Protein AF-A0A1B6HMA3-F1 (afdb_monomer_lite)

Radius of gyration: 17.43 Å; chains: 1; bounding box: 38×42×43 Å

Sequence (123 aa):
MFNYEGRFSYNYNIGTNIPYGVSHHDDLIYLLFNSGRFPLFNQTDPEADTVRRMTSLYARFATTGHPFPQESSIKWTPITKDCLNFLNISNVFLMKKGLPYPRRMQVWETQLPLDQPYRQLNY

pLDDT: mean 89.35, std 12.36, range [37.69, 97.56]

Foldseek 3Di:
DEFADFQDDPADDPPDSHHPGHDPCRLVVLADDDPVGDDDDDPPGPCNVVSVLSNQQVVCCVVPVASDDPPDPDGQDDAALVWRWDWYHYNDTDIDTDDDPVVVVVVVCVVDVDPDVSVPPDD

Structure (mmCIF, N/CA/C/O backbone):
data_AF-A0A1B6HMA3-F1
#
_entry.id   AF-A0A1B6HMA3-F1
#
loop_
_atom_site.group_PDB
_atom_site.id
_atom_site.type_symbol
_atom_site.label_atom_id
_atom_site.label_alt_id
_atom_site.label_comp_id
_atom_site.label_asym_id
_atom_site.label_entity_id
_atom_site.label_seq_id
_atom_site.pdbx_PDB_ins_code
_atom_site.Cartn_x
_atom_site.Cartn_y
_atom_site.Cartn_z
_atom_site.occupancy
_atom_site.B_iso_or_equiv
_atom_site.auth_seq_id
_atom_site.auth_comp_id
_atom_site.auth_asym_id
_atom_site.auth_atom_id
_atom_site.pdbx_PDB_model_num
ATOM 1 N N . MET A 1 1 ? -5.552 -3.034 3.154 1.00 91.56 1 MET A N 1
ATOM 2 C CA . MET A 1 1 ? -5.231 -4.119 2.206 1.00 91.56 1 MET A CA 1
ATOM 3 C C . MET A 1 1 ? -4.580 -3.512 0.980 1.00 91.56 1 MET A C 1
ATOM 5 O O . MET A 1 1 ? -5.187 -2.635 0.365 1.00 91.56 1 MET A O 1
ATOM 9 N N . PHE A 1 2 ? -3.365 -3.946 0.662 1.00 95.69 2 PHE A N 1
ATOM 10 C CA . PHE A 1 2 ? -2.653 -3.537 -0.544 1.00 95.69 2 PHE A CA 1
ATOM 11 C C . PHE A 1 2 ? -3.083 -4.419 -1.723 1.00 95.69 2 PHE A C 1
ATOM 13 O O . PHE A 1 2 ? -3.115 -5.633 -1.586 1.00 95.69 2 PHE A O 1
ATOM 20 N N . ASN A 1 3 ? -3.492 -3.794 -2.826 1.00 96.50 3 ASN A N 1
ATOM 21 C CA . ASN A 1 3 ? -4.091 -4.405 -4.020 1.00 96.50 3 ASN A CA 1
ATOM 22 C C .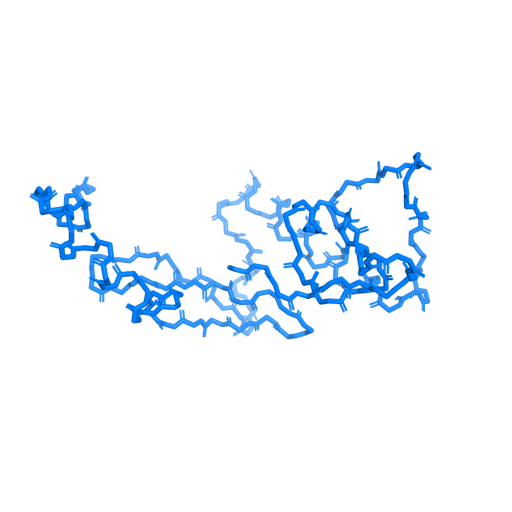 ASN A 1 3 ? -3.692 -3.639 -5.301 1.00 96.50 3 ASN A C 1
ATOM 24 O O . ASN A 1 3 ? -4.399 -3.697 -6.306 1.00 96.50 3 ASN A O 1
ATOM 28 N N . TYR A 1 4 ? -2.620 -2.845 -5.262 1.00 96.81 4 TYR A N 1
ATOM 29 C CA . TYR A 1 4 ? -2.092 -2.201 -6.460 1.00 96.81 4 TYR A CA 1
ATOM 30 C C . TYR A 1 4 ? -1.152 -3.175 -7.166 1.00 96.81 4 TYR A C 1
ATOM 32 O O . TYR A 1 4 ? -0.144 -3.591 -6.600 1.00 96.81 4 TYR A O 1
ATOM 40 N N . GLU A 1 5 ? -1.503 -3.530 -8.395 1.00 95.56 5 GLU A N 1
ATOM 41 C CA . GLU A 1 5 ? -0.702 -4.385 -9.262 1.00 95.56 5 GLU A CA 1
ATOM 42 C C . GLU A 1 5 ? 0.087 -3.493 -10.223 1.00 95.56 5 GLU A C 1
ATOM 44 O O . GLU A 1 5 ? -0.456 -2.973 -11.198 1.00 95.56 5 GLU A O 1
ATOM 49 N N . GLY A 1 6 ? 1.351 -3.241 -9.883 1.00 94.00 6 GLY A N 1
ATOM 50 C CA . GLY A 1 6 ? 2.284 -2.549 -10.770 1.00 94.00 6 GLY A CA 1
ATOM 51 C C . GLY A 1 6 ? 3.010 -3.521 -11.694 1.00 94.00 6 GLY A C 1
ATOM 52 O O . GLY A 1 6 ? 2.767 -4.727 -11.681 1.00 94.00 6 GLY A O 1
ATOM 53 N N . ARG A 1 7 ? 3.955 -3.004 -12.484 1.00 94.75 7 ARG A N 1
ATOM 54 C CA . ARG A 1 7 ? 4.717 -3.827 -13.441 1.00 94.75 7 ARG A CA 1
ATOM 55 C C . ARG A 1 7 ? 5.693 -4.808 -12.782 1.00 94.75 7 ARG A C 1
ATOM 57 O O . ARG A 1 7 ? 6.197 -5.701 -13.455 1.00 94.75 7 ARG A O 1
ATOM 64 N N . PHE A 1 8 ? 5.978 -4.631 -11.493 1.00 95.69 8 PHE A N 1
ATOM 65 C CA . PHE A 1 8 ? 6.989 -5.380 -10.754 1.00 95.69 8 PHE A CA 1
ATOM 66 C C . PHE A 1 8 ? 6.375 -6.094 -9.551 1.00 95.69 8 PHE A C 1
ATOM 68 O O . PHE A 1 8 ? 5.490 -5.559 -8.884 1.00 95.69 8 PHE A O 1
ATOM 75 N N . SER A 1 9 ? 6.900 -7.280 -9.250 1.00 96.44 9 SER A N 1
ATOM 76 C CA . SER A 1 9 ? 6.540 -8.070 -8.073 1.00 96.44 9 SER A CA 1
ATOM 77 C C . SER A 1 9 ? 7.766 -8.788 -7.504 1.00 96.44 9 SER A C 1
ATOM 79 O O . SER A 1 9 ? 8.780 -8.988 -8.179 1.00 96.44 9 SER A O 1
ATOM 81 N N . TYR A 1 10 ? 7.687 -9.198 -6.245 1.00 95.31 10 TYR A N 1
ATOM 82 C CA . TYR A 1 10 ? 8.584 -10.178 -5.654 1.00 95.31 10 TYR A CA 1
ATOM 83 C C . TYR A 1 10 ? 8.302 -11.599 -6.159 1.00 95.31 10 TYR A C 1
ATOM 85 O O . TYR A 1 10 ? 9.203 -12.435 -6.072 1.00 95.31 10 TYR A O 1
ATOM 93 N N . ASN A 1 11 ? 7.110 -11.872 -6.705 1.00 95.62 11 ASN A N 1
ATOM 94 C CA . ASN A 1 11 ? 6.685 -13.203 -7.137 1.00 95.62 11 ASN A CA 1
ATOM 95 C C . ASN A 1 11 ? 6.107 -13.191 -8.563 1.00 95.62 11 ASN A C 1
ATOM 97 O O . ASN A 1 11 ? 5.155 -12.476 -8.874 1.00 95.62 11 ASN A O 1
ATOM 101 N N . TYR A 1 12 ? 6.661 -14.044 -9.425 1.00 95.75 12 TYR A N 1
ATOM 102 C CA . TYR A 1 12 ? 6.255 -14.193 -10.825 1.00 95.75 12 TYR A CA 1
ATOM 103 C C . TYR A 1 12 ? 5.775 -15.616 -11.098 1.00 95.75 12 TYR A C 1
ATOM 105 O O . TYR A 1 12 ? 6.179 -16.562 -10.416 1.00 95.75 12 TYR A O 1
ATOM 113 N N . ASN A 1 13 ? 4.938 -15.777 -12.123 1.00 94.25 13 ASN A N 1
ATOM 114 C CA . ASN A 1 13 ? 4.556 -17.099 -12.610 1.00 94.25 13 ASN A CA 1
ATOM 115 C C . ASN A 1 13 ? 5.795 -17.860 -13.109 1.00 94.25 13 ASN A C 1
ATOM 117 O O . ASN A 1 13 ? 6.609 -17.307 -13.854 1.00 94.25 13 ASN A O 1
ATOM 121 N N . ILE A 1 14 ? 5.916 -19.134 -12.720 1.00 94.25 14 ILE A N 1
ATOM 122 C CA . ILE A 1 14 ? 7.073 -19.987 -13.032 1.00 94.25 14 ILE A CA 1
ATOM 123 C C . ILE A 1 14 ? 7.336 -19.990 -14.544 1.00 94.25 14 ILE A C 1
ATOM 125 O O . ILE A 1 14 ? 6.445 -20.284 -15.336 1.00 94.25 14 ILE A O 1
ATOM 129 N N . GLY A 1 15 ? 8.575 -19.676 -14.933 1.00 94.06 15 GLY A N 1
ATOM 130 C CA . GLY A 1 15 ? 8.999 -19.647 -16.336 1.00 94.06 15 GLY A CA 1
ATOM 131 C C . GLY A 1 15 ? 8.580 -18.397 -17.116 1.00 94.06 15 GLY A C 1
ATOM 132 O O . GLY A 1 15 ? 8.739 -18.373 -18.333 1.00 94.06 15 GLY A O 1
ATOM 133 N N . THR A 1 16 ? 8.058 -17.358 -16.454 1.00 93.94 16 THR A N 1
ATOM 134 C CA . THR A 1 16 ? 7.625 -16.110 -17.104 1.00 93.94 16 THR A CA 1
ATOM 135 C C . THR A 1 16 ? 8.067 -14.871 -16.318 1.00 93.94 16 THR A C 1
ATOM 137 O O . THR A 1 16 ? 8.421 -14.964 -15.146 1.00 93.94 16 THR A O 1
ATOM 140 N N . ASN A 1 17 ? 7.954 -13.695 -16.943 1.00 90.00 17 ASN A N 1
ATOM 141 C CA . ASN A 1 17 ? 8.077 -12.392 -16.275 1.00 90.00 17 ASN A CA 1
ATOM 142 C C . ASN A 1 17 ? 6.707 -11.759 -15.973 1.00 90.00 17 ASN A C 1
ATOM 144 O O . ASN A 1 17 ? 6.593 -10.541 -15.866 1.00 90.00 17 ASN A O 1
ATOM 148 N N . ILE A 1 18 ? 5.651 -12.569 -15.871 1.00 92.38 18 ILE A N 1
ATOM 149 C CA . ILE A 1 18 ? 4.300 -12.094 -15.559 1.00 92.38 18 ILE A CA 1
ATOM 150 C C . ILE A 1 18 ? 4.109 -12.177 -14.039 1.00 92.38 18 ILE A C 1
ATOM 152 O O . ILE A 1 18 ? 4.235 -13.283 -13.495 1.00 92.38 18 ILE A O 1
ATOM 156 N N . PRO A 1 19 ? 3.829 -11.056 -13.340 1.00 94.25 19 PRO A N 1
ATOM 157 C CA . PRO A 1 19 ? 3.517 -11.075 -11.913 1.00 94.25 19 PRO A CA 1
ATOM 158 C C . PRO A 1 19 ? 2.415 -12.088 -11.590 1.00 94.25 19 PRO A C 1
ATOM 160 O O . PRO A 1 19 ? 1.455 -12.235 -12.345 1.00 94.25 19 PRO A O 1
ATOM 163 N N . TYR A 1 20 ? 2.536 -12.796 -10.465 1.00 93.44 20 TYR A N 1
ATOM 164 C CA . TYR A 1 20 ? 1.484 -13.724 -10.017 1.00 93.44 20 TYR A CA 1
ATOM 165 C C . TYR A 1 20 ? 0.199 -12.986 -9.579 1.00 93.44 20 TYR A C 1
ATOM 167 O O . TYR A 1 20 ? -0.882 -13.563 -9.489 1.00 93.44 20 TYR A O 1
ATOM 175 N N . GLY A 1 21 ? 0.339 -11.696 -9.289 1.00 93.69 21 GLY A N 1
ATOM 176 C CA . GLY A 1 21 ? -0.633 -10.831 -8.641 1.00 93.69 21 GLY A CA 1
ATOM 177 C C . GLY A 1 21 ? 0.040 -10.119 -7.471 1.00 93.69 21 GLY A C 1
ATOM 178 O O . GLY A 1 21 ? 1.245 -10.265 -7.249 1.00 93.69 21 GLY A O 1
ATOM 179 N N . VAL A 1 22 ? -0.741 -9.372 -6.692 1.00 96.44 22 VAL A N 1
ATOM 180 C CA . VAL A 1 22 ? -0.219 -8.639 -5.532 1.00 96.44 22 VAL A CA 1
ATOM 181 C C . VAL A 1 22 ? 0.209 -9.616 -4.443 1.00 96.44 22 VAL A C 1
ATOM 183 O O . VAL A 1 22 ? -0.619 -10.235 -3.770 1.00 96.44 22 VAL A O 1
ATOM 186 N N . SER A 1 23 ? 1.518 -9.756 -4.292 1.00 95.50 23 SER A N 1
ATOM 187 C CA . SER A 1 23 ? 2.146 -10.769 -3.458 1.00 95.50 23 SER A CA 1
ATOM 188 C C . SER A 1 23 ? 2.773 -10.168 -2.203 1.00 95.50 23 SER A C 1
ATOM 190 O O . SER A 1 23 ? 2.871 -8.951 -2.033 1.00 95.50 23 SER A O 1
ATOM 192 N N . HIS A 1 24 ? 3.193 -11.038 -1.284 1.00 95.31 24 HIS A N 1
ATOM 193 C CA . HIS A 1 24 ? 3.887 -10.604 -0.077 1.00 95.31 24 HIS A CA 1
ATOM 194 C C . HIS A 1 24 ? 5.140 -9.789 -0.434 1.00 95.31 24 HIS A C 1
ATOM 196 O O . HIS A 1 24 ? 5.904 -10.198 -1.309 1.00 95.31 24 HIS A O 1
ATOM 202 N N . HIS A 1 25 ? 5.326 -8.663 0.265 1.00 96.00 25 HIS A N 1
ATOM 203 C CA . HIS A 1 25 ? 6.367 -7.646 0.064 1.00 96.00 25 HIS A CA 1
ATOM 204 C C . HIS A 1 25 ? 6.209 -6.719 -1.151 1.00 96.00 25 HIS A C 1
ATOM 206 O O . HIS A 1 25 ? 6.990 -5.774 -1.270 1.00 96.00 25 HIS A O 1
ATOM 212 N N . ASP A 1 26 ? 5.219 -6.910 -2.029 1.00 97.56 26 ASP A N 1
ATOM 213 C CA . ASP A 1 26 ? 5.048 -6.031 -3.199 1.00 97.56 26 ASP A CA 1
ATOM 214 C C . ASP A 1 26 ? 4.735 -4.581 -2.812 1.00 97.56 26 ASP A C 1
ATOM 216 O O . ASP A 1 26 ? 5.096 -3.654 -3.530 1.00 97.56 26 ASP A O 1
ATOM 220 N N . ASP A 1 27 ? 4.130 -4.356 -1.649 1.00 97.19 27 ASP A N 1
ATOM 221 C CA . ASP A 1 27 ? 3.889 -3.025 -1.098 1.00 97.19 27 ASP A CA 1
ATOM 222 C C . ASP A 1 27 ? 5.188 -2.256 -0.802 1.00 97.19 27 ASP A C 1
ATOM 224 O O . ASP A 1 27 ? 5.233 -1.034 -0.972 1.00 97.19 27 ASP A O 1
ATOM 228 N N . LEU A 1 28 ? 6.267 -2.961 -0.437 1.00 97.25 28 LEU A N 1
ATOM 229 C CA . LEU A 1 28 ? 7.569 -2.353 -0.149 1.00 97.25 28 LEU A CA 1
ATOM 230 C C . LEU A 1 28 ? 8.208 -1.719 -1.385 1.00 97.25 28 LEU A C 1
ATOM 232 O O . LEU A 1 28 ? 8.950 -0.750 -1.238 1.00 97.25 28 LEU A O 1
ATOM 236 N N . ILE A 1 29 ? 7.889 -2.212 -2.588 1.00 97.38 29 ILE A N 1
ATOM 237 C CA . ILE A 1 29 ? 8.385 -1.670 -3.866 1.00 97.38 29 ILE A CA 1
ATOM 238 C C . ILE A 1 29 ? 8.039 -0.178 -4.000 1.00 97.38 29 ILE A C 1
ATOM 240 O O . ILE A 1 29 ? 8.787 0.592 -4.597 1.00 97.38 29 ILE A O 1
ATOM 244 N N . TYR A 1 30 ? 6.921 0.245 -3.403 1.00 97.44 30 TYR A N 1
ATOM 245 C CA . TYR A 1 30 ? 6.401 1.612 -3.491 1.00 97.44 30 TYR A CA 1
ATOM 246 C C . TYR A 1 30 ? 6.715 2.469 -2.261 1.00 97.44 30 TYR A C 1
ATOM 248 O O . TYR A 1 30 ? 6.299 3.628 -2.203 1.00 97.44 30 TYR A O 1
ATOM 256 N N . LEU A 1 31 ? 7.415 1.904 -1.274 1.00 96.81 31 LEU A N 1
ATOM 257 C CA . LEU A 1 31 ? 7.782 2.578 -0.029 1.00 96.81 31 LEU A CA 1
ATOM 258 C C . LEU A 1 31 ? 9.298 2.741 0.117 1.00 96.81 31 LEU A C 1
ATOM 260 O O . LEU A 1 31 ? 9.751 3.766 0.621 1.00 96.81 31 LEU A O 1
ATOM 264 N N . LEU A 1 32 ? 10.076 1.747 -0.321 1.00 95.62 32 LEU A N 1
ATOM 265 C CA . LEU A 1 32 ? 11.522 1.675 -0.140 1.00 95.62 32 LEU A CA 1
ATOM 266 C C . LEU A 1 32 ? 12.208 1.367 -1.471 1.00 95.62 32 LEU A C 1
ATOM 268 O O . LEU A 1 32 ? 11.844 0.427 -2.176 1.00 95.62 32 LEU A O 1
ATOM 272 N N . PHE A 1 33 ? 13.251 2.129 -1.796 1.00 94.75 33 PHE A N 1
ATOM 273 C CA . PHE A 1 33 ? 14.056 1.856 -2.981 1.00 94.75 33 PHE A CA 1
ATOM 274 C C . PHE A 1 33 ? 15.001 0.670 -2.735 1.00 94.75 33 PHE A C 1
ATOM 276 O O . PHE A 1 33 ? 15.853 0.720 -1.849 1.00 94.75 33 PHE A O 1
ATOM 283 N N . ASN A 1 34 ? 14.868 -0.381 -3.547 1.00 94.31 34 ASN A N 1
ATOM 284 C CA . ASN A 1 34 ? 15.757 -1.542 -3.557 1.00 94.31 34 ASN A CA 1
ATOM 285 C C . ASN A 1 34 ? 16.410 -1.689 -4.937 1.00 94.31 34 ASN A C 1
ATOM 287 O O . ASN A 1 34 ? 15.892 -2.388 -5.812 1.00 94.31 34 ASN A O 1
ATOM 291 N N . SER A 1 35 ? 17.569 -1.051 -5.106 1.00 94.06 35 SER A N 1
ATOM 292 C CA . SER A 1 35 ? 18.329 -1.041 -6.363 1.00 94.06 35 SER A CA 1
ATOM 293 C C . SER A 1 35 ? 18.772 -2.425 -6.840 1.00 94.06 35 SER A C 1
ATOM 295 O O . SER A 1 35 ? 19.004 -2.611 -8.030 1.00 94.06 35 SER A O 1
ATOM 297 N N . GLY A 1 36 ? 18.882 -3.405 -5.937 1.00 94.94 36 GLY A N 1
ATOM 298 C CA . GLY A 1 36 ? 19.278 -4.769 -6.286 1.00 94.94 36 GLY A CA 1
ATOM 299 C C . GLY A 1 36 ? 18.177 -5.576 -6.975 1.00 94.94 36 GLY A C 1
ATOM 300 O O . GLY A 1 36 ? 18.465 -6.642 -7.514 1.00 94.94 36 GLY A O 1
ATOM 301 N N . ARG A 1 37 ? 16.921 -5.107 -6.948 1.00 93.56 37 ARG A N 1
ATOM 302 C CA . ARG A 1 37 ? 15.770 -5.875 -7.450 1.00 93.56 37 ARG A CA 1
ATOM 303 C C . ARG A 1 37 ? 14.815 -5.078 -8.334 1.00 93.56 37 ARG A C 1
ATOM 305 O O . ARG A 1 37 ? 14.193 -5.672 -9.209 1.00 93.56 37 ARG A O 1
ATOM 312 N N . PHE A 1 38 ? 14.692 -3.769 -8.125 1.00 95.56 38 PHE A N 1
ATOM 313 C CA . PHE A 1 38 ? 13.723 -2.932 -8.832 1.00 95.56 38 PHE A CA 1
ATOM 314 C C . PHE A 1 38 ? 14.354 -1.625 -9.318 1.00 95.56 38 PHE A C 1
ATOM 316 O O . PHE A 1 38 ? 15.278 -1.111 -8.680 1.00 95.56 38 PHE A O 1
ATOM 323 N N . PRO A 1 39 ? 13.865 -1.068 -10.441 1.00 94.88 39 PRO A N 1
ATOM 324 C CA . PRO A 1 39 ? 14.338 0.220 -10.919 1.00 94.88 39 PRO A CA 1
ATOM 325 C C . PRO A 1 39 ? 13.908 1.349 -9.979 1.00 94.88 39 PRO A C 1
ATOM 327 O O . PRO A 1 39 ? 12.931 1.242 -9.236 1.00 94.88 39 PRO A O 1
ATOM 330 N N . LEU A 1 40 ? 14.624 2.469 -10.054 1.00 95.62 40 LEU A N 1
ATOM 331 C CA . LEU A 1 40 ? 14.144 3.718 -9.481 1.00 95.62 40 LEU A CA 1
ATOM 332 C C . LEU A 1 40 ? 13.041 4.277 -10.387 1.00 95.62 40 LEU A C 1
ATOM 334 O O . LEU A 1 40 ? 13.304 4.579 -11.551 1.00 95.62 40 LEU A O 1
ATOM 338 N N . PHE A 1 41 ? 11.829 4.428 -9.855 1.00 96.62 41 PHE A N 1
ATOM 339 C CA . PHE A 1 41 ? 10.724 5.027 -10.600 1.00 96.62 41 PHE A CA 1
ATOM 340 C C . PHE A 1 41 ? 10.925 6.529 -10.785 1.00 96.62 41 PHE A C 1
ATOM 342 O O . PHE A 1 41 ? 11.315 7.244 -9.859 1.00 96.62 41 PHE A O 1
ATOM 349 N N . ASN A 1 42 ? 10.605 7.012 -11.977 1.00 96.38 42 ASN A N 1
ATOM 350 C CA . ASN A 1 42 ? 10.585 8.425 -12.315 1.00 96.38 42 ASN A CA 1
ATOM 351 C C . ASN A 1 42 ? 9.135 8.925 -12.488 1.00 96.38 42 ASN A C 1
ATOM 353 O O . ASN A 1 42 ? 8.175 8.179 -12.324 1.00 96.38 42 ASN A O 1
ATOM 357 N N . GLN A 1 43 ? 8.960 10.213 -12.788 1.00 96.38 43 GLN A N 1
ATOM 358 C CA . GLN A 1 43 ? 7.635 10.845 -12.835 1.00 96.38 43 GLN A CA 1
ATOM 359 C C . GLN A 1 43 ? 6.732 10.358 -13.979 1.00 96.38 43 GLN A C 1
ATOM 361 O O . GLN A 1 43 ? 5.521 10.542 -13.887 1.00 96.38 43 GLN A O 1
ATOM 366 N N . THR A 1 44 ? 7.294 9.774 -15.040 1.00 97.00 44 THR A N 1
ATOM 367 C CA . THR A 1 44 ? 6.532 9.258 -16.187 1.00 97.00 44 THR A CA 1
ATOM 368 C C . THR A 1 44 ? 6.140 7.792 -16.026 1.00 97.00 44 THR A C 1
ATOM 370 O O . THR A 1 44 ? 5.345 7.286 -16.817 1.00 97.00 44 THR A O 1
ATOM 373 N N . ASP A 1 45 ? 6.655 7.111 -14.998 1.00 97.19 45 ASP A N 1
ATOM 374 C CA . ASP A 1 45 ? 6.282 5.733 -14.707 1.00 97.19 45 ASP A CA 1
ATOM 375 C C . ASP A 1 45 ? 4.844 5.648 -14.162 1.00 97.19 45 ASP A C 1
ATOM 377 O O . ASP A 1 45 ? 4.443 6.473 -13.334 1.00 97.19 45 ASP A O 1
ATOM 381 N N . PRO A 1 46 ? 4.065 4.615 -14.540 1.00 95.56 46 PRO A N 1
ATOM 382 C CA . PRO A 1 46 ? 2.715 4.414 -14.011 1.00 95.56 46 PRO A CA 1
ATOM 383 C C . PRO A 1 46 ? 2.692 4.194 -12.487 1.00 95.56 46 PRO A C 1
ATOM 385 O O . PRO A 1 46 ? 1.671 4.425 -11.837 1.00 95.56 46 PRO A O 1
ATOM 388 N N . GLU A 1 47 ? 3.813 3.780 -11.893 1.00 96.44 47 GLU A N 1
ATOM 389 C CA . GLU A 1 47 ? 3.976 3.602 -10.450 1.00 96.44 47 GLU A CA 1
ATOM 390 C C . GLU A 1 47 ? 4.161 4.925 -9.688 1.00 96.44 47 GLU A C 1
ATOM 392 O O . GLU A 1 47 ? 3.977 4.950 -8.468 1.00 96.44 47 GLU A O 1
ATOM 397 N N . ALA A 1 48 ? 4.482 6.034 -10.369 1.00 96.12 48 ALA A N 1
ATOM 398 C CA . ALA A 1 48 ? 4.839 7.306 -9.735 1.00 96.12 48 ALA A CA 1
ATOM 399 C C . ALA A 1 48 ? 3.753 7.830 -8.782 1.00 96.12 48 ALA A C 1
ATOM 401 O O . ALA A 1 48 ? 4.052 8.3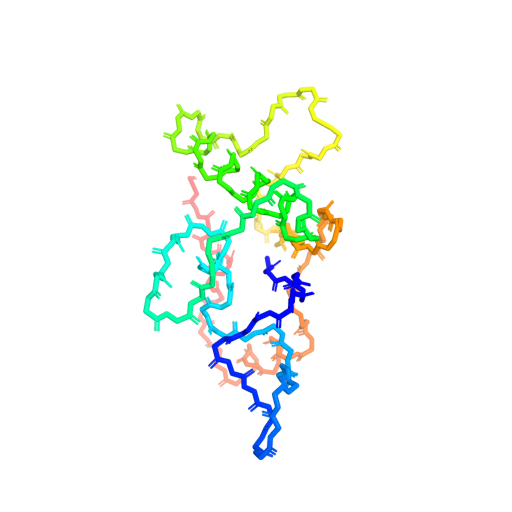19 -7.688 1.00 96.12 48 ALA A O 1
ATOM 402 N N . ASP A 1 49 ? 2.481 7.706 -9.172 1.00 95.38 49 ASP A N 1
ATOM 403 C CA . ASP A 1 49 ? 1.346 8.084 -8.327 1.00 95.38 49 ASP A CA 1
ATOM 404 C C . ASP A 1 49 ? 1.224 7.186 -7.093 1.00 95.38 49 ASP A C 1
ATOM 406 O O . ASP A 1 49 ? 0.904 7.657 -6.001 1.00 95.38 49 ASP A O 1
ATOM 410 N N . THR A 1 50 ? 1.471 5.884 -7.228 1.00 96.25 50 THR A N 1
ATOM 411 C CA . THR A 1 50 ? 1.421 4.953 -6.094 1.00 96.25 50 THR A CA 1
ATOM 412 C C . THR A 1 50 ? 2.576 5.199 -5.131 1.00 96.25 50 THR A C 1
ATOM 414 O O . THR A 1 50 ? 2.322 5.291 -3.932 1.00 96.25 50 THR A O 1
ATOM 417 N N . VAL A 1 51 ? 3.797 5.423 -5.628 1.00 97.00 51 VAL A N 1
ATOM 418 C CA . VAL A 1 51 ? 4.957 5.805 -4.803 1.00 97.00 51 VAL A CA 1
ATOM 419 C C . VAL A 1 51 ? 4.664 7.083 -4.017 1.00 97.00 51 VAL A C 1
ATOM 421 O O . VAL A 1 51 ? 4.816 7.109 -2.794 1.00 97.00 51 VAL A O 1
ATOM 424 N N . ARG A 1 52 ? 4.171 8.139 -4.682 1.00 96.12 52 ARG A N 1
ATOM 425 C CA . ARG A 1 52 ? 3.825 9.405 -4.014 1.00 96.12 52 ARG A CA 1
ATOM 426 C C . ARG A 1 52 ? 2.747 9.219 -2.952 1.00 96.12 52 ARG A C 1
ATOM 428 O O . ARG A 1 52 ? 2.881 9.748 -1.850 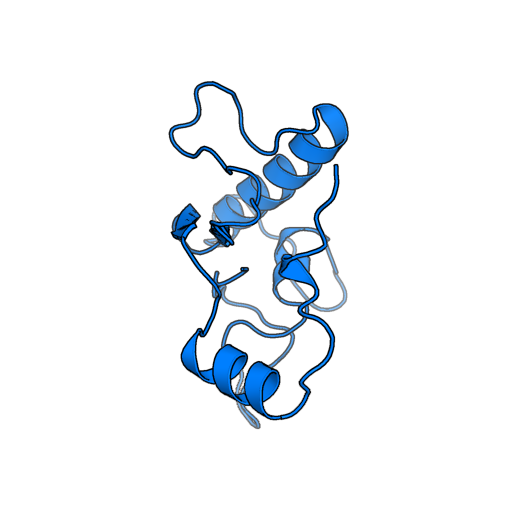1.00 96.12 52 ARG A O 1
ATOM 435 N N . ARG A 1 53 ? 1.689 8.463 -3.257 1.00 94.88 53 ARG A N 1
ATOM 436 C CA . ARG A 1 53 ? 0.589 8.216 -2.313 1.00 94.88 53 ARG A CA 1
ATOM 437 C C . ARG A 1 53 ? 1.035 7.384 -1.114 1.00 94.88 53 ARG A C 1
ATOM 439 O O . ARG A 1 53 ? 0.705 7.755 0.007 1.00 94.88 53 ARG A O 1
ATOM 446 N N . MET A 1 54 ? 1.788 6.305 -1.330 1.00 96.69 54 MET A N 1
ATOM 447 C CA . MET A 1 54 ? 2.281 5.425 -0.265 1.00 96.69 54 MET A CA 1
ATOM 448 C C . MET A 1 54 ? 3.244 6.164 0.665 1.00 96.69 54 MET A C 1
ATOM 450 O O . MET A 1 54 ? 3.019 6.204 1.872 1.00 96.69 54 MET A O 1
ATOM 454 N N . THR A 1 55 ? 4.265 6.824 0.117 1.00 97.00 55 THR A N 1
ATOM 455 C CA . THR A 1 55 ? 5.243 7.572 0.926 1.00 97.00 55 THR A CA 1
ATOM 456 C C . THR A 1 55 ? 4.593 8.722 1.699 1.00 97.00 55 THR A C 1
ATOM 458 O O . THR A 1 55 ? 4.851 8.879 2.892 1.00 97.00 55 THR A O 1
ATOM 461 N N . SER A 1 56 ? 3.675 9.470 1.073 1.00 95.81 56 SER A N 1
ATOM 462 C CA . SER A 1 56 ? 2.921 10.535 1.749 1.00 95.81 56 SER A CA 1
ATOM 463 C C . SER A 1 56 ? 2.042 9.992 2.872 1.00 95.81 56 SER A C 1
ATOM 465 O O . SER A 1 56 ? 2.024 10.557 3.961 1.00 95.81 56 SER A O 1
ATOM 467 N N . LEU A 1 57 ? 1.329 8.890 2.631 1.00 95.50 57 LEU A N 1
ATOM 468 C CA . LEU A 1 57 ? 0.477 8.241 3.626 1.00 95.50 57 LEU A CA 1
ATOM 469 C C . LEU A 1 57 ? 1.281 7.842 4.870 1.00 95.50 57 LEU A C 1
ATOM 471 O O . LEU A 1 57 ? 0.878 8.176 5.986 1.00 95.50 57 LEU A O 1
ATOM 475 N N . TYR A 1 58 ? 2.431 7.186 4.687 1.00 96.62 58 TYR A N 1
ATOM 476 C CA . TYR A 1 58 ? 3.301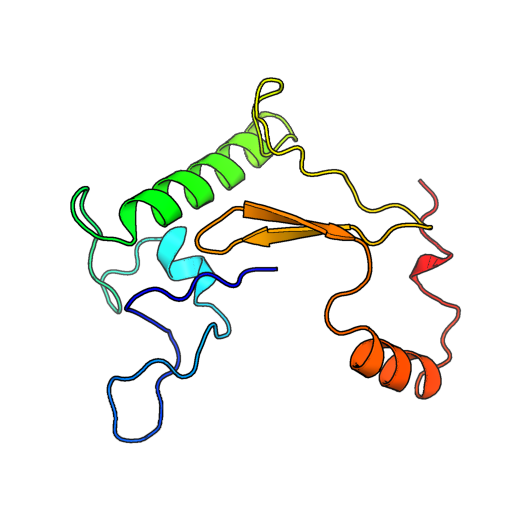 6.781 5.797 1.00 96.62 58 TYR A CA 1
ATOM 477 C C . TYR A 1 58 ? 3.891 7.989 6.532 1.00 96.62 58 TYR A C 1
ATOM 479 O O . TYR A 1 58 ? 3.812 8.056 7.758 1.00 96.62 58 TYR A O 1
ATOM 487 N N . ALA A 1 59 ? 4.429 8.970 5.801 1.00 97.19 59 ALA A N 1
ATOM 488 C CA . ALA A 1 59 ? 5.020 10.168 6.396 1.00 97.19 59 ALA A CA 1
ATOM 489 C C . ALA A 1 59 ? 3.998 10.978 7.208 1.00 97.19 59 ALA A C 1
ATOM 491 O O . ALA A 1 59 ? 4.291 11.447 8.308 1.00 97.19 59 ALA A O 1
ATOM 492 N N . ARG A 1 60 ? 2.771 11.122 6.698 1.00 95.88 60 ARG A N 1
ATOM 493 C CA . ARG A 1 60 ? 1.689 11.821 7.403 1.00 95.88 60 ARG A CA 1
ATOM 494 C C . ARG A 1 60 ? 1.238 11.085 8.653 1.00 95.88 60 ARG A C 1
ATOM 496 O O . ARG A 1 60 ? 1.044 11.720 9.688 1.00 95.88 60 ARG A O 1
ATOM 503 N N . PHE A 1 61 ? 1.103 9.764 8.582 1.00 96.12 61 PHE A N 1
ATOM 504 C CA . PHE A 1 61 ? 0.776 8.976 9.763 1.00 96.12 61 PHE A CA 1
ATOM 505 C C . PHE A 1 61 ? 1.863 9.109 10.835 1.00 96.12 61 PHE A C 1
ATOM 507 O O . PHE A 1 61 ? 1.544 9.403 11.982 1.00 96.12 61 PHE A O 1
ATOM 514 N N . ALA A 1 62 ? 3.137 9.002 10.450 1.00 97.12 62 ALA A N 1
ATOM 515 C CA . ALA A 1 62 ? 4.261 9.164 11.369 1.00 97.12 62 ALA A CA 1
ATOM 516 C C . ALA A 1 62 ? 4.313 10.555 12.027 1.00 97.12 62 ALA A C 1
ATOM 518 O O . ALA A 1 62 ? 4.729 10.673 13.174 1.00 97.12 62 ALA A O 1
ATOM 519 N N . THR A 1 63 ? 3.890 11.606 11.320 1.00 97.00 63 THR A N 1
ATOM 520 C CA . THR A 1 63 ? 3.965 12.992 11.816 1.00 97.00 63 THR A CA 1
ATOM 521 C C . THR A 1 63 ? 2.724 13.453 12.573 1.00 97.00 63 THR A C 1
ATOM 523 O O . THR A 1 63 ? 2.838 14.282 13.469 1.00 97.00 63 THR A O 1
ATOM 526 N N . THR A 1 64 ? 1.537 12.957 12.219 1.00 95.31 64 THR A N 1
ATOM 527 C CA . THR A 1 64 ? 0.259 13.504 12.718 1.00 95.31 64 THR A CA 1
ATOM 528 C C . THR A 1 64 ? -0.671 12.458 13.324 1.00 95.31 64 THR A C 1
ATOM 530 O O . THR A 1 64 ? -1.721 12.814 13.846 1.00 95.31 64 THR A O 1
ATOM 533 N N . GLY A 1 65 ? -0.356 11.167 13.192 1.00 93.00 65 GLY A N 1
ATOM 534 C CA . GLY A 1 65 ? -1.290 10.076 13.482 1.00 93.00 65 GLY A CA 1
ATOM 535 C C . GLY A 1 65 ? -2.424 9.933 12.455 1.00 93.00 65 GLY A C 1
ATOM 536 O O . GLY A 1 65 ? 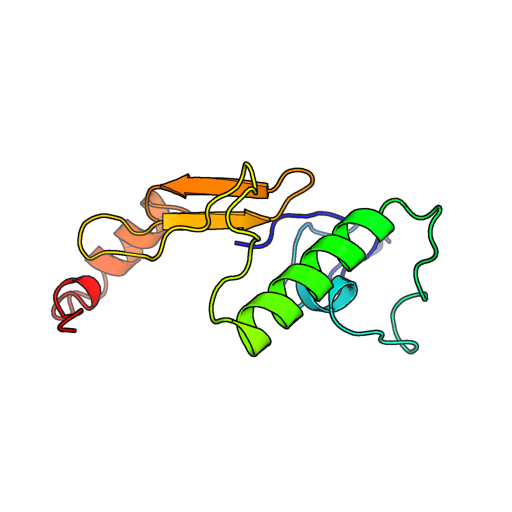-3.194 8.976 12.520 1.00 93.00 65 GLY A O 1
ATOM 537 N N . HIS A 1 66 ? -2.520 10.835 11.469 1.00 92.75 66 HIS A N 1
ATOM 538 C CA . HIS A 1 66 ? -3.561 10.834 10.446 1.00 92.75 66 HIS A CA 1
ATOM 539 C C . HIS A 1 66 ? -2.962 10.658 9.037 1.00 92.75 66 HIS A C 1
ATOM 541 O O . HIS A 1 66 ? -2.238 11.529 8.551 1.00 92.75 66 HIS A O 1
ATOM 547 N N . PRO A 1 67 ? -3.282 9.563 8.322 1.00 93.50 67 PRO A N 1
ATOM 548 C CA . PRO A 1 67 ? -2.660 9.253 7.030 1.00 93.50 67 PRO A CA 1
ATOM 549 C C . PRO A 1 67 ? -3.082 10.193 5.887 1.00 93.50 67 PRO A C 1
ATOM 551 O O . PRO A 1 67 ? -2.404 10.259 4.864 1.00 93.50 67 PRO A O 1
ATOM 554 N N . PHE A 1 68 ? -4.179 10.940 6.048 1.00 93.06 68 PHE A N 1
ATOM 555 C CA . PHE A 1 68 ? -4.716 11.859 5.040 1.00 93.06 68 PHE A CA 1
ATOM 556 C C . PHE A 1 68 ? -4.899 13.273 5.610 1.00 93.06 68 PHE A C 1
ATOM 558 O O . PHE A 1 68 ? -5.110 13.426 6.815 1.00 93.06 68 PHE A O 1
ATOM 565 N N . PRO A 1 69 ? -4.815 14.326 4.775 1.00 89.31 69 PRO A N 1
ATOM 566 C CA . PRO A 1 69 ? -5.269 15.665 5.148 1.00 89.31 69 PRO A CA 1
ATOM 567 C C . PRO A 1 69 ? -6.755 15.681 5.518 1.00 89.31 69 PRO A C 1
ATOM 569 O O . PRO A 1 69 ? -7.534 14.894 4.983 1.00 89.31 69 PRO A O 1
ATOM 572 N N . GLN A 1 70 ? -7.158 16.623 6.371 1.00 86.25 70 GLN A N 1
ATOM 573 C CA . GLN A 1 70 ? -8.555 16.772 6.796 1.00 86.25 70 GLN A CA 1
ATOM 574 C C . GLN A 1 70 ? -9.512 17.047 5.622 1.00 86.25 70 GLN A C 1
ATOM 576 O O . GLN A 1 70 ? -10.621 16.516 5.606 1.00 86.25 70 GLN A O 1
ATOM 581 N N . GLU A 1 71 ? -9.041 17.795 4.619 1.00 88.94 71 GLU A N 1
ATOM 582 C CA . GLU A 1 71 ? -9.775 18.134 3.389 1.00 88.94 71 GLU A CA 1
ATOM 583 C C . GLU A 1 71 ? -9.741 17.029 2.320 1.00 88.94 71 GLU A C 1
ATOM 585 O O . GLU A 1 71 ? -10.244 17.203 1.211 1.00 88.94 71 GLU A O 1
ATOM 590 N N . SER A 1 72 ? -9.116 15.882 2.606 1.00 87.81 72 SER A N 1
ATOM 591 C CA . SER A 1 72 ? -9.105 14.776 1.654 1.00 87.81 72 SER A CA 1
ATOM 592 C C . SER A 1 72 ? -10.506 14.188 1.496 1.00 87.81 72 SER A C 1
ATOM 594 O O . SER A 1 72 ? -11.219 13.950 2.473 1.00 87.81 72 SER A O 1
ATOM 596 N N . SER A 1 73 ? -10.868 13.855 0.256 1.00 87.38 73 SER A N 1
ATOM 597 C CA . SER A 1 73 ? -12.074 13.077 -0.041 1.00 87.38 73 SER A CA 1
ATOM 598 C C . SER A 1 73 ? -12.037 11.676 0.581 1.00 87.38 73 SER A C 1
ATOM 600 O O . SER A 1 73 ? -13.084 11.064 0.795 1.00 87.38 73 SER A O 1
ATOM 602 N N . ILE A 1 74 ? -10.843 11.166 0.902 1.00 88.19 74 ILE A N 1
ATOM 603 C CA . ILE A 1 74 ? -10.643 9.853 1.506 1.00 88.19 74 ILE A CA 1
ATOM 604 C C . ILE A 1 74 ? -10.364 10.026 2.992 1.00 88.19 74 ILE A C 1
ATOM 606 O O . ILE A 1 74 ? -9.332 10.557 3.398 1.00 88.19 74 ILE A O 1
ATOM 610 N N . LYS A 1 75 ? -11.270 9.500 3.816 1.00 88.31 75 LYS A N 1
ATOM 611 C CA . LYS A 1 75 ? -11.096 9.428 5.267 1.00 88.31 75 LYS A CA 1
ATOM 612 C C . LYS A 1 75 ? -10.831 7.989 5.669 1.00 88.31 75 LYS A C 1
ATOM 614 O O . LYS A 1 75 ? -11.738 7.161 5.628 1.00 88.31 75 LYS A O 1
ATOM 619 N N . TRP A 1 76 ? -9.596 7.686 6.062 1.00 90.44 76 TRP A N 1
ATOM 620 C CA . TRP A 1 76 ? -9.277 6.375 6.621 1.00 90.44 76 TRP A CA 1
ATOM 621 C C . TRP A 1 76 ? -9.774 6.299 8.060 1.00 90.44 76 TRP A C 1
ATOM 623 O O . TRP A 1 76 ? -9.098 6.714 8.997 1.00 90.44 76 TRP A O 1
ATOM 633 N N . THR A 1 77 ? -10.995 5.795 8.217 1.00 89.75 77 THR A N 1
ATOM 634 C CA . THR A 1 77 ? -11.619 5.632 9.528 1.00 89.75 77 THR A CA 1
ATOM 635 C C . THR A 1 77 ? -10.988 4.462 10.285 1.00 89.75 77 THR A C 1
ATOM 637 O O . THR A 1 77 ? -10.798 3.401 9.674 1.00 89.75 77 THR A O 1
ATOM 640 N N . PRO A 1 78 ? -10.722 4.608 11.594 1.00 89.44 78 PRO A N 1
ATOM 641 C CA . PRO A 1 78 ? -10.264 3.510 12.434 1.00 89.44 78 PRO A CA 1
ATOM 642 C C . PRO A 1 78 ? -11.219 2.312 12.425 1.00 89.44 78 PRO A C 1
ATOM 644 O O . PRO A 1 78 ? -12.407 2.419 12.098 1.00 89.44 78 PRO A O 1
ATOM 647 N N . ILE A 1 79 ? -10.674 1.163 12.809 1.00 90.31 79 ILE A N 1
ATOM 648 C CA . ILE A 1 79 ? -11.456 -0.031 13.116 1.00 90.31 79 ILE A CA 1
ATOM 649 C C . ILE A 1 79 ? -12.210 0.195 14.434 1.00 90.31 79 ILE A C 1
ATOM 651 O O . ILE A 1 79 ? -11.668 0.782 15.367 1.00 90.31 79 ILE A O 1
ATOM 655 N N . THR A 1 80 ? -13.447 -0.291 14.516 1.00 87.25 80 THR A N 1
ATOM 656 C CA . THR A 1 80 ? -14.234 -0.357 15.756 1.00 87.25 80 THR A CA 1
ATOM 657 C C . THR A 1 80 ? -14.667 -1.799 16.030 1.00 87.25 80 THR A C 1
ATOM 659 O O . THR A 1 80 ? -14.569 -2.647 15.141 1.00 87.25 80 THR A O 1
ATOM 662 N N . LYS A 1 81 ? -15.180 -2.081 17.238 1.00 82.69 81 LYS A N 1
ATOM 663 C CA . LYS A 1 81 ? -15.719 -3.409 17.608 1.00 82.69 81 LYS A CA 1
ATOM 664 C C . LYS A 1 81 ? -16.748 -3.926 16.599 1.00 82.69 81 LYS A C 1
ATOM 666 O O . LYS A 1 81 ? -16.722 -5.097 16.239 1.00 82.69 81 LYS A O 1
ATOM 671 N N . ASP A 1 82 ? -17.601 -3.032 16.109 1.00 83.00 82 ASP A N 1
ATOM 672 C CA . ASP A 1 82 ? -18.702 -3.381 15.206 1.00 83.00 82 ASP A CA 1
ATOM 673 C C . ASP A 1 82 ? -18.325 -3.254 13.724 1.00 83.00 82 ASP A C 1
ATOM 675 O O . ASP A 1 82 ? -19.059 -3.708 12.844 1.00 83.00 82 ASP A O 1
ATOM 679 N N . CYS A 1 83 ? -17.198 -2.604 13.412 1.00 82.94 83 CYS A N 1
ATOM 680 C CA . CYS A 1 83 ? -16.833 -2.285 12.040 1.00 82.94 83 CYS A CA 1
ATOM 681 C C . CYS A 1 83 ? -15.329 -2.419 11.788 1.00 82.94 83 CYS A C 1
ATOM 683 O O . CYS A 1 83 ? -14.529 -1.512 12.034 1.00 82.94 83 CYS A O 1
ATOM 685 N N . LEU A 1 84 ? -14.959 -3.555 11.198 1.00 87.81 84 LEU A N 1
ATOM 686 C CA . LEU A 1 84 ? -13.596 -3.865 10.772 1.00 87.81 84 LEU A CA 1
ATOM 687 C C . LEU A 1 84 ? -13.282 -3.182 9.431 1.00 87.81 84 LEU A C 1
ATOM 689 O O . LEU A 1 84 ? -13.162 -3.827 8.395 1.00 87.81 84 LEU A O 1
ATOM 693 N N . ASN A 1 85 ? -13.228 -1.850 9.440 1.00 91.19 85 ASN A N 1
ATOM 694 C CA . ASN A 1 85 ? -12.931 -1.042 8.259 1.00 91.19 85 ASN A CA 1
ATOM 695 C C . ASN A 1 85 ? -11.478 -1.202 7.809 1.00 91.19 85 ASN A C 1
ATOM 697 O O . ASN A 1 85 ? -10.563 -1.290 8.624 1.00 91.19 85 ASN A O 1
ATOM 701 N N . PHE A 1 86 ? -11.241 -1.139 6.503 1.00 93.12 86 PHE A N 1
ATOM 702 C CA . PHE A 1 86 ? -9.886 -1.087 5.970 1.00 93.12 86 PHE A CA 1
ATOM 703 C C . PHE A 1 86 ? -9.806 -0.241 4.705 1.00 93.12 86 PHE A C 1
ATOM 705 O O . PHE A 1 86 ? -10.737 -0.185 3.900 1.00 93.12 86 PHE A O 1
ATOM 712 N N . LEU A 1 87 ? -8.646 0.375 4.492 1.00 94.88 87 LEU A N 1
ATOM 713 C CA . LEU A 1 87 ? -8.345 1.036 3.233 1.00 94.88 87 LEU A CA 1
ATOM 714 C C . LEU A 1 87 ? -7.891 0.001 2.198 1.00 94.88 87 LEU A C 1
ATOM 716 O O . LEU A 1 87 ? -6.949 -0.764 2.425 1.00 94.88 87 LEU A O 1
ATOM 720 N N . ASN A 1 88 ? -8.569 -0.035 1.056 1.00 95.69 88 ASN A N 1
ATOM 721 C CA . ASN A 1 88 ? -8.159 -0.767 -0.133 1.00 95.69 88 ASN A CA 1
ATOM 722 C C . ASN A 1 88 ? -7.254 0.128 -0.981 1.00 95.69 88 ASN A C 1
ATOM 724 O O . ASN A 1 88 ? -7.733 1.062 -1.624 1.00 95.69 88 ASN A O 1
ATOM 728 N N . ILE A 1 89 ? -5.962 -0.176 -0.979 1.00 95.88 89 ILE A N 1
ATOM 729 C CA . ILE A 1 89 ? -4.924 0.563 -1.697 1.00 95.88 89 ILE A CA 1
ATOM 730 C C . ILE A 1 89 ? -4.754 -0.107 -3.060 1.00 95.88 89 ILE A C 1
ATOM 732 O O . ILE A 1 89 ? -4.097 -1.134 -3.160 1.00 95.88 89 ILE A O 1
ATOM 736 N N . SER A 1 90 ? -5.402 0.430 -4.090 1.00 94.75 90 SER A N 1
ATOM 737 C CA . SER A 1 90 ? -5.276 -0.029 -5.482 1.00 94.75 90 SER A CA 1
ATOM 738 C C . SER A 1 90 ? -4.969 1.168 -6.390 1.00 94.75 90 SER A C 1
ATOM 740 O O . SER A 1 90 ? -4.493 2.192 -5.900 1.00 94.75 90 SER A O 1
ATOM 742 N N . ASN A 1 91 ? -5.298 1.102 -7.685 1.00 92.12 91 ASN A N 1
ATOM 743 C CA . ASN A 1 91 ? -5.279 2.282 -8.563 1.00 92.12 91 ASN A CA 1
ATOM 744 C C . ASN A 1 91 ? -6.073 3.451 -7.967 1.00 92.12 91 ASN A C 1
ATOM 746 O O . ASN A 1 91 ? -5.650 4.603 -8.059 1.00 92.12 91 ASN A O 1
ATOM 750 N N . VAL A 1 92 ? -7.167 3.138 -7.268 1.00 90.75 92 VAL A N 1
ATOM 751 C CA . VAL A 1 92 ? -7.932 4.082 -6.454 1.00 90.75 92 VAL A CA 1
ATOM 752 C C . VAL A 1 92 ? -7.924 3.616 -5.001 1.00 90.75 92 VAL A C 1
ATOM 754 O O . VAL A 1 92 ? -8.040 2.421 -4.704 1.00 90.75 92 VAL A O 1
ATOM 757 N N . PHE A 1 93 ? -7.765 4.566 -4.086 1.00 92.50 93 PHE A N 1
ATOM 758 C CA . PHE A 1 93 ? -7.851 4.317 -2.654 1.00 92.50 93 PHE A CA 1
ATOM 759 C C . PHE A 1 93 ? -9.323 4.349 -2.252 1.00 92.50 93 PHE A C 1
ATOM 761 O O . PHE A 1 93 ? -10.011 5.338 -2.486 1.00 92.50 93 PHE A O 1
ATOM 768 N N . LEU A 1 94 ? -9.817 3.255 -1.679 1.00 94.00 94 LEU A N 1
ATOM 769 C CA . LEU A 1 94 ? -11.231 3.109 -1.335 1.00 94.00 94 LEU A CA 1
ATOM 770 C C . LEU A 1 94 ? -11.373 2.543 0.069 1.00 94.00 94 LEU A C 1
ATOM 772 O O . LEU A 1 94 ? -10.784 1.511 0.386 1.00 94.00 94 LEU A O 1
ATOM 776 N N . MET A 1 95 ? -12.187 3.183 0.903 1.00 94.12 95 MET A N 1
ATOM 777 C CA . MET A 1 95 ? -12.565 2.599 2.185 1.00 94.12 95 MET A CA 1
ATOM 778 C C . MET A 1 95 ? -13.535 1.446 1.966 1.00 94.12 95 MET A C 1
ATOM 780 O O . MET A 1 95 ? -14.566 1.599 1.313 1.00 94.12 95 MET A O 1
ATOM 784 N N . LYS A 1 96 ? -13.202 0.288 2.530 1.00 93.25 96 LYS A N 1
ATOM 785 C CA . LYS A 1 96 ? -14.061 -0.891 2.557 1.00 93.25 96 LYS A CA 1
ATOM 786 C C . LYS A 1 96 ? -14.474 -1.182 3.995 1.00 93.25 96 LYS A C 1
ATOM 788 O O . LYS A 1 96 ? -13.697 -0.977 4.927 1.00 93.25 96 LYS A O 1
ATOM 793 N N . LYS A 1 97 ? -15.714 -1.644 4.150 1.00 91.56 97 LYS A N 1
ATOM 794 C CA . LYS A 1 97 ? -16.291 -2.046 5.435 1.00 91.56 97 LYS A CA 1
ATOM 795 C C . LYS A 1 97 ? -16.264 -3.565 5.568 1.00 91.56 97 LYS A C 1
ATOM 797 O O . LYS A 1 97 ? -16.502 -4.269 4.586 1.00 91.56 97 LYS A O 1
ATOM 802 N N . GLY A 1 98 ? -16.051 -4.040 6.790 1.00 88.50 98 GLY A N 1
ATOM 803 C CA . GLY A 1 98 ? -16.046 -5.463 7.122 1.00 88.50 98 GLY A CA 1
ATOM 804 C C . GLY A 1 98 ? -14.732 -6.173 6.795 1.00 88.50 98 GLY A C 1
ATOM 805 O O . GLY A 1 98 ? -13.819 -5.605 6.201 1.00 88.50 98 GLY A O 1
ATOM 806 N N . LEU A 1 99 ? -14.642 -7.442 7.197 1.00 87.12 99 LEU A N 1
ATOM 807 C CA . LEU A 1 99 ? -13.428 -8.241 7.041 1.00 87.12 99 LEU A CA 1
ATOM 808 C C . LEU A 1 99 ? -13.040 -8.437 5.570 1.00 87.12 99 LEU A C 1
ATOM 810 O O . LEU A 1 99 ? -13.906 -8.719 4.733 1.00 87.12 99 LEU A O 1
ATOM 814 N N . PRO A 1 100 ? -11.737 -8.403 5.242 1.00 86.69 100 PRO A N 1
ATOM 815 C CA . PRO A 1 100 ? -11.278 -8.954 3.980 1.00 86.69 100 PRO A CA 1
ATOM 816 C C . PRO A 1 100 ? -11.577 -10.461 3.948 1.00 86.69 100 PRO A C 1
ATOM 818 O O . PRO A 1 100 ? -11.284 -11.189 4.892 1.00 86.69 100 PRO A O 1
ATOM 821 N N . TYR A 1 101 ? -12.149 -10.936 2.839 1.00 90.38 101 TYR A N 1
ATOM 822 C CA . TYR A 1 101 ? -12.451 -12.357 2.611 1.00 90.38 101 TYR A CA 1
ATOM 823 C C . TYR A 1 101 ? -13.317 -13.006 3.717 1.00 90.38 101 TYR A C 1
ATOM 825 O O . TYR A 1 101 ? -12.914 -14.019 4.295 1.00 90.38 101 TYR A O 1
ATOM 833 N N . PRO A 1 102 ? -14.536 -12.494 3.982 1.00 89.44 102 PRO A N 1
ATOM 834 C CA . PRO A 1 102 ? -15.325 -12.861 5.163 1.00 89.44 102 PRO A CA 1
ATOM 835 C C . PRO A 1 102 ? -15.624 -14.363 5.255 1.00 89.44 102 PRO A C 1
ATOM 837 O O . PRO A 1 102 ? -15.525 -14.935 6.333 1.00 89.44 102 PRO A O 1
ATOM 840 N N . ARG A 1 103 ? -15.891 -15.036 4.124 1.00 91.19 103 ARG A N 1
ATOM 841 C CA . ARG A 1 103 ? -16.108 -16.494 4.100 1.00 91.19 103 ARG A CA 1
ATOM 842 C C . ARG A 1 103 ? -14.891 -17.289 4.580 1.00 91.19 103 ARG A C 1
ATOM 844 O O . ARG A 1 103 ? -15.057 -18.282 5.272 1.00 91.19 103 ARG A O 1
ATOM 851 N N . ARG A 1 104 ? -13.673 -16.867 4.218 1.00 90.69 104 ARG A N 1
ATOM 852 C CA . ARG A 1 104 ? -12.442 -17.557 4.646 1.00 90.69 104 ARG A CA 1
ATOM 853 C C . ARG A 1 104 ? -12.175 -17.311 6.124 1.00 90.69 104 ARG A C 1
ATOM 855 O O . ARG A 1 104 ? -11.823 -18.245 6.829 1.00 90.69 104 ARG A O 1
ATOM 862 N N . MET A 1 105 ? -12.375 -16.073 6.578 1.00 88.62 105 MET A N 1
ATOM 863 C CA . MET A 1 105 ? -12.232 -15.724 7.993 1.00 88.62 105 MET A CA 1
ATOM 864 C C . MET A 1 105 ? -13.220 -16.516 8.854 1.00 88.62 105 MET A C 1
ATOM 866 O O . MET A 1 105 ? -12.817 -17.097 9.851 1.00 88.62 105 MET A O 1
ATOM 870 N N . GLN A 1 106 ? -14.475 -16.652 8.409 1.00 87.25 106 GLN A N 1
ATOM 871 C CA . GLN A 1 106 ? -15.490 -17.439 9.109 1.00 87.25 106 GLN A CA 1
ATOM 872 C C . GLN A 1 106 ? -15.076 -18.902 9.308 1.00 87.25 106 GLN A C 1
ATOM 874 O O . GLN A 1 106 ? -15.313 -19.450 10.377 1.00 87.25 106 GLN A O 1
ATOM 879 N N . VAL A 1 107 ? -14.443 -19.539 8.316 1.00 90.06 107 VAL A N 1
ATOM 880 C CA . VAL A 1 107 ? -13.949 -20.916 8.477 1.00 90.06 107 VAL A CA 1
ATOM 881 C C . VAL A 1 107 ? -12.987 -20.994 9.660 1.00 90.06 107 VAL A C 1
ATOM 883 O O . VAL A 1 107 ? -13.220 -21.787 10.565 1.00 90.06 107 VAL A O 1
ATOM 886 N N . TRP A 1 108 ? -11.967 -20.138 9.714 1.00 85.62 108 TRP A N 1
ATOM 887 C CA . TRP A 1 108 ? -10.988 -20.154 10.805 1.00 85.62 108 TRP A CA 1
ATOM 888 C C . TRP A 1 108 ? -11.608 -19.861 12.174 1.00 85.62 108 TRP A C 1
ATOM 890 O O . TRP A 1 108 ? -11.295 -20.559 13.134 1.00 85.62 108 TRP A O 1
ATOM 900 N N . GLU A 1 109 ? -12.551 -18.922 12.238 1.00 83.50 109 GLU A N 1
ATOM 901 C CA . GLU A 1 109 ? -13.323 -18.617 13.450 1.00 83.50 109 GLU A CA 1
ATOM 902 C C . GLU A 1 109 ? -14.109 -19.830 13.977 1.00 83.50 109 GLU A C 1
ATOM 904 O O . GLU A 1 109 ? -14.230 -20.014 15.185 1.00 83.50 109 GLU A O 1
ATOM 909 N N . THR A 1 110 ? -14.623 -20.698 13.094 1.00 86.25 110 THR A N 1
ATOM 910 C CA . THR A 1 110 ? -15.309 -21.931 13.531 1.00 86.25 110 THR A CA 1
ATOM 911 C C . THR A 1 110 ? -14.360 -23.029 14.004 1.00 86.25 110 THR A C 1
ATOM 913 O O . THR A 1 110 ? -14.754 -23.851 14.826 1.00 86.25 110 THR A O 1
ATOM 916 N N . GLN A 1 111 ? -13.135 -23.078 13.472 1.00 85.31 111 GLN A N 1
ATOM 917 C CA . GLN A 1 111 ? -12.171 -24.138 13.792 1.00 85.31 111 GLN A CA 1
ATOM 918 C C . GLN A 1 111 ? -11.376 -23.848 15.067 1.00 85.31 111 GLN A C 1
ATOM 920 O O . GLN A 1 111 ? -10.883 -24.773 15.707 1.00 85.31 111 GLN A O 1
ATOM 925 N N . LEU A 1 112 ? -11.242 -22.573 15.434 1.00 76.44 112 LEU A N 1
ATOM 926 C CA . LEU A 1 112 ? -10.482 -22.125 16.596 1.00 76.44 112 LEU A CA 1
ATOM 927 C C . LEU A 1 112 ? -11.375 -21.251 17.485 1.00 76.44 112 LEU A C 1
ATOM 929 O O . LEU A 1 112 ? -11.209 -20.030 17.490 1.00 76.44 112 LEU A O 1
ATOM 933 N N . PRO A 1 113 ? -12.322 -21.845 18.236 1.00 65.94 113 PRO A N 1
ATOM 934 C CA . PRO A 1 113 ? -13.188 -21.113 19.151 1.00 65.94 113 PRO A CA 1
ATOM 935 C C . PRO A 1 113 ? -12.394 -20.678 20.391 1.00 65.94 113 PRO A C 1
ATOM 937 O O . PRO A 1 113 ? -12.552 -21.216 21.483 1.00 65.94 113 PRO A O 1
ATOM 940 N N . LEU A 1 114 ? -11.490 -19.719 20.209 1.00 66.00 114 LEU A N 1
ATOM 941 C CA . LEU A 1 114 ? -10.953 -18.915 21.296 1.00 66.00 114 LEU A CA 1
ATOM 942 C C . LEU A 1 114 ? -12.010 -17.876 21.683 1.00 66.00 114 LEU A C 1
ATOM 944 O O . LEU A 1 114 ? -12.858 -17.511 20.861 1.00 66.00 114 LEU A O 1
ATOM 948 N N . ASP A 1 115 ? -11.955 -17.370 22.915 1.00 61.34 115 ASP A N 1
ATOM 949 C CA . ASP A 1 115 ? -12.734 -16.192 23.289 1.00 61.34 115 ASP A CA 1
ATOM 950 C C . ASP A 1 115 ? -12.428 -15.071 22.287 1.00 61.34 115 ASP A C 1
ATOM 952 O O . ASP A 1 115 ? -11.318 -14.549 22.214 1.00 61.34 115 ASP A O 1
ATOM 956 N N . GLN A 1 116 ? -13.426 -14.777 21.457 1.00 57.12 116 GLN A N 1
ATOM 957 C CA . GLN A 1 116 ? -13.362 -13.935 20.264 1.00 57.12 116 GLN A CA 1
ATOM 958 C C . GLN A 1 116 ? -12.484 -12.674 20.467 1.00 57.12 116 GLN A C 1
ATOM 960 O O . GLN A 1 116 ? -12.908 -11.769 21.197 1.00 57.12 116 GLN A O 1
ATOM 965 N N . PRO A 1 117 ? -11.302 -12.539 19.822 1.00 53.81 117 PRO A N 1
ATOM 966 C CA . PRO A 1 117 ? -10.359 -11.450 20.109 1.00 53.81 117 PRO A CA 1
ATOM 967 C C . PRO A 1 117 ? -10.922 -10.057 19.783 1.00 53.81 117 PRO A C 1
ATOM 969 O O . PRO A 1 117 ? -10.565 -9.072 20.427 1.00 53.81 117 PRO A O 1
ATOM 972 N N . TYR A 1 118 ? -11.878 -9.943 18.855 1.00 54.09 118 TYR A N 1
ATOM 973 C CA . TYR A 1 118 ? -12.523 -8.660 18.546 1.00 54.09 118 TYR A CA 1
ATOM 974 C C . TYR A 1 118 ? -1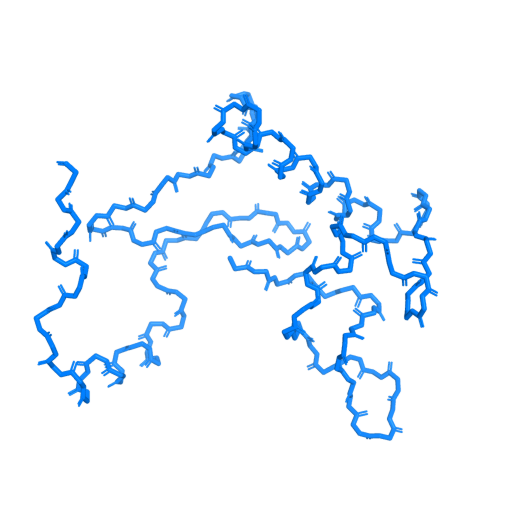3.539 -8.194 19.600 1.00 54.09 118 TYR A C 1
ATOM 976 O O . TYR A 1 118 ? -13.899 -7.015 19.616 1.00 54.09 118 TYR A O 1
ATOM 984 N N . ARG A 1 119 ? -13.969 -9.060 20.532 1.00 47.62 119 ARG A N 1
ATOM 985 C CA . ARG A 1 119 ? -14.762 -8.620 21.695 1.00 47.62 119 ARG A CA 1
ATOM 986 C C . ARG A 1 119 ? -13.915 -7.897 22.746 1.00 47.62 119 ARG A C 1
ATOM 988 O O . ARG A 1 119 ? -14.477 -7.182 23.574 1.00 47.62 119 ARG A O 1
ATOM 995 N N . GLN A 1 120 ? -12.589 -8.035 22.695 1.00 47.03 120 GLN A N 1
ATOM 996 C CA . GLN A 1 120 ? -11.665 -7.539 23.719 1.00 47.03 120 GLN A CA 1
ATOM 997 C C . GLN A 1 120 ? -10.999 -6.194 23.385 1.00 47.03 120 GLN A C 1
ATOM 999 O O . GLN A 1 120 ? -10.051 -5.812 24.063 1.00 47.03 120 GLN A O 1
ATOM 1004 N N . LEU A 1 121 ? -11.484 -5.436 22.389 1.00 47.84 121 LEU A N 1
ATOM 1005 C CA . LEU A 1 121 ? -11.011 -4.062 22.130 1.00 47.84 121 LEU A CA 1
ATOM 1006 C C . LEU A 1 121 ? -11.473 -3.097 23.241 1.00 47.84 121 LEU A C 1
ATOM 1008 O O . LEU A 1 121 ? -12.319 -2.235 23.025 1.00 47.84 121 LEU A O 1
ATOM 1012 N N . ASN A 1 122 ? -10.997 -3.283 24.465 1.00 37.69 122 ASN A N 1
ATOM 1013 C CA . ASN A 1 122 ? -11.177 -2.332 25.552 1.00 37.69 122 ASN A CA 1
ATOM 1014 C C . ASN A 1 122 ? -10.111 -1.247 25.375 1.00 37.69 122 ASN A C 1
ATOM 1016 O O . ASN A 1 122 ? -8.937 -1.494 25.641 1.00 37.69 122 ASN A O 1
ATOM 1020 N N . TYR A 1 123 ? -10.528 -0.098 24.843 1.00 43.19 123 TYR A N 1
ATOM 1021 C CA . TYR A 1 123 ? -9.792 1.156 24.987 1.00 43.19 123 TYR A CA 1
ATOM 1022 C C . TYR A 1 123 ? -10.160 1.788 26.325 1.00 43.19 123 TYR A C 1
ATOM 1024 O O . TYR A 1 123 ? -11.366 1.726 26.667 1.00 43.19 123 TYR A O 1
#

InterPro domains:
  IPR002018 Carboxylesterase, type B [PF00135] (4-96)
  IPR029058 Alpha/Beta hydrolase fold [G3DSA:3.40.50.1820] (1-115)
  IPR029058 Alpha/Beta hydrolase fold [SSF53474] (3-111)

Secondary structure (DSSP, 8-state):
-B----S--S-B-TTSSSB-SS-TTGGGGGTS--TTTSPPP-TTSTTHHHHHHHHHHHHHHHHHS-SS-TT-S---PPPBTTB--EEEESSSEEEE-S-SSHHHHHHHHHH---S-GGGG---

Organism: NCBI:txid320908